Protein AF-A0A961JQU5-F1 (afdb_monomer_lite)

Radius of gyration: 12.63 Å; chains: 1; bounding box: 36×11×29 Å

Secondary structure (DSSP, 8-state):
----EEEEEEEEEEETTEEEEEEEEEETT---EEEEE-

Structure (mmCIF, N/CA/C/O backbone):
data_AF-A0A961JQU5-F1
#
_entry.id   AF-A0A961JQU5-F1
#
loop_
_atom_site.group_PDB
_atom_site.id
_atom_site.type_symbol
_atom_site.label_atom_id
_atom_site.label_alt_id
_atom_site.label_comp_id
_atom_site.label_asym_id
_atom_site.label_entity_id
_atom_site.label_seq_id
_atom_site.pdbx_PDB_ins_code
_atom_site.Cartn_x
_atom_site.Cartn_y
_atom_site.Cartn_z
_atom_site.occupancy
_atom_site.B_iso_or_equiv
_atom_site.auth_seq_id
_atom_site.auth_comp_id
_a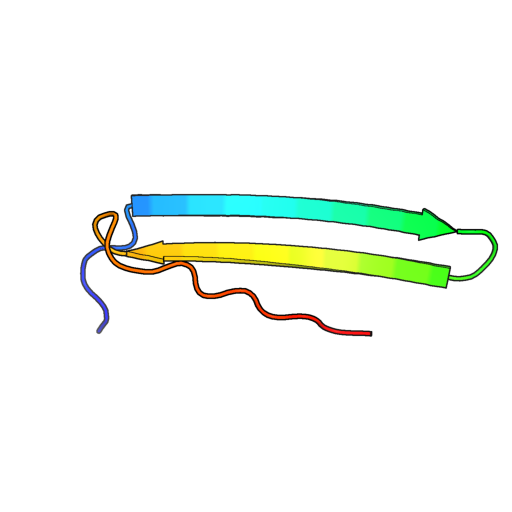tom_site.auth_asym_id
_atom_site.auth_atom_id
_atom_site.pdbx_PDB_model_num
ATOM 1 N N . MET A 1 1 ? 18.564 -5.801 -6.000 1.00 48.91 1 MET A N 1
ATOM 2 C CA . MET A 1 1 ? 18.100 -4.396 -6.035 1.00 48.91 1 MET A CA 1
ATOM 3 C C . MET A 1 1 ? 17.153 -4.244 -7.220 1.00 48.91 1 MET A C 1
ATOM 5 O O . MET A 1 1 ? 17.530 -4.640 -8.314 1.00 48.91 1 MET A O 1
ATOM 9 N N . LEU A 1 2 ? 15.918 -3.774 -7.017 1.00 56.12 2 LEU A N 1
ATOM 10 C CA . LEU A 1 2 ? 14.959 -3.531 -8.107 1.00 56.12 2 LEU A CA 1
ATOM 11 C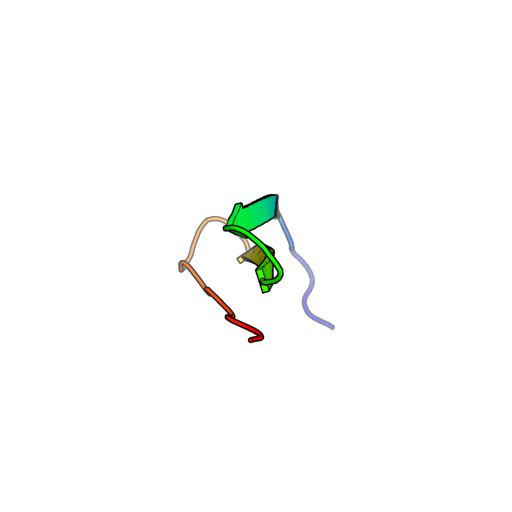 C . LEU A 1 2 ? 15.199 -2.108 -8.630 1.00 56.12 2 LEU A C 1
ATOM 13 O O . LEU A 1 2 ? 14.815 -1.136 -7.992 1.00 56.12 2 LEU A O 1
ATOM 17 N N . HIS A 1 3 ? 15.920 -1.995 -9.744 1.00 56.78 3 HIS A N 1
ATOM 18 C CA . HIS A 1 3 ? 16.530 -0.743 -10.205 1.00 56.78 3 HIS A CA 1
ATOM 19 C C . HIS A 1 3 ? 15.616 0.234 -10.961 1.00 56.78 3 HIS A C 1
ATOM 21 O O . HIS A 1 3 ? 16.132 1.160 -11.573 1.00 56.78 3 HIS A O 1
ATOM 27 N N . SER A 1 4 ? 14.287 0.099 -10.946 1.00 64.44 4 SER A N 1
ATOM 28 C CA . SER A 1 4 ? 13.457 1.090 -11.653 1.00 64.44 4 SER A CA 1
ATOM 29 C C . SER A 1 4 ? 11.999 1.114 -11.202 1.00 64.44 4 SER A C 1
ATOM 31 O O . SER A 1 4 ? 11.100 0.599 -11.865 1.00 64.44 4 SER A O 1
ATOM 33 N N . MET A 1 5 ? 11.751 1.701 -10.037 1.00 74.12 5 MET A N 1
ATOM 34 C CA . MET A 1 5 ? 10.397 2.049 -9.612 1.00 74.12 5 MET 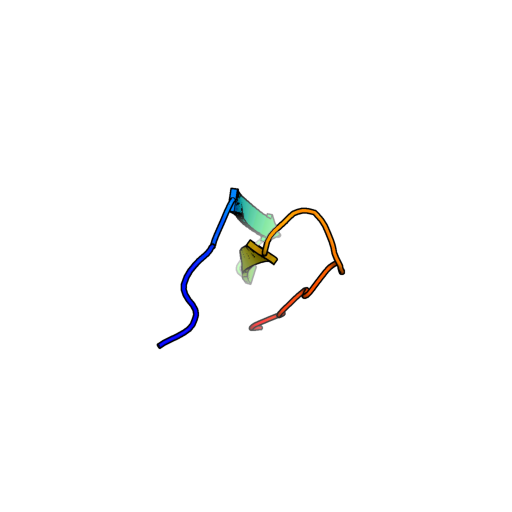A CA 1
ATOM 35 C C . MET A 1 5 ? 10.014 3.372 -10.278 1.00 74.12 5 MET A C 1
ATOM 37 O O . MET A 1 5 ? 10.664 4.383 -10.032 1.00 74.12 5 MET A O 1
ATOM 41 N N . THR A 1 6 ? 8.994 3.367 -11.136 1.00 76.38 6 THR A N 1
ATOM 42 C CA . THR A 1 6 ? 8.602 4.556 -11.921 1.00 76.38 6 THR A CA 1
ATOM 43 C C . THR A 1 6 ? 7.216 5.080 -11.562 1.00 76.38 6 THR A C 1
ATOM 45 O O . THR A 1 6 ? 6.821 6.127 -12.061 1.00 76.38 6 THR A O 1
ATOM 48 N N . GLY A 1 7 ? 6.461 4.372 -10.718 1.00 75.88 7 GLY A N 1
ATOM 49 C CA . GLY A 1 7 ? 5.137 4.808 -10.286 1.00 75.88 7 GLY A CA 1
ATOM 50 C C . GLY A 1 7 ? 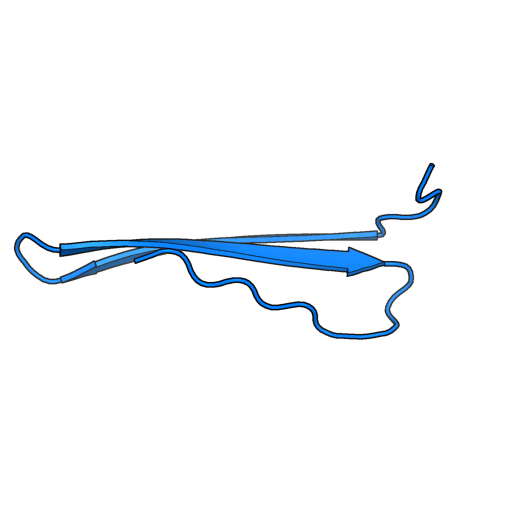4.821 4.367 -8.864 1.00 75.88 7 GLY A C 1
ATOM 51 O O . GLY A 1 7 ? 5.053 3.215 -8.489 1.00 75.88 7 GLY A O 1
ATOM 52 N N . PHE A 1 8 ? 4.273 5.295 -8.085 1.00 84.75 8 PHE A N 1
ATOM 53 C CA . PHE A 1 8 ? 3.767 5.053 -6.742 1.00 84.75 8 PHE A CA 1
ATOM 54 C C . PHE A 1 8 ? 2.467 5.831 -6.537 1.00 84.75 8 PHE A C 1
ATOM 56 O O . PHE A 1 8 ? 2.376 6.990 -6.940 1.00 84.75 8 PHE A O 1
ATOM 63 N N . ALA A 1 9 ? 1.478 5.196 -5.910 1.00 85.00 9 ALA A N 1
ATOM 64 C CA . ALA A 1 9 ? 0.240 5.839 -5.486 1.00 85.00 9 ALA A CA 1
ATOM 65 C C . ALA A 1 9 ? -0.258 5.215 -4.178 1.00 85.00 9 ALA A C 1
ATOM 67 O O . ALA A 1 9 ? -0.173 3.999 -4.001 1.00 85.00 9 ALA A O 1
ATOM 68 N N . THR A 1 10 ? -0.820 6.043 -3.299 1.00 90.00 10 THR A N 1
ATOM 69 C CA . THR A 1 10 ? -1.448 5.608 -2.045 1.00 90.00 10 THR A CA 1
ATOM 70 C C . THR A 1 10 ? -2.882 6.116 -1.998 1.00 90.00 10 THR A C 1
ATOM 72 O O . THR A 1 10 ? -3.139 7.276 -2.320 1.00 90.00 10 THR A O 1
ATOM 75 N N . LEU A 1 11 ? -3.806 5.266 -1.553 1.00 93.12 11 LEU A N 1
ATOM 76 C CA . LEU A 1 11 ? -5.199 5.621 -1.292 1.00 93.12 11 LEU A CA 1
ATOM 77 C C . LEU A 1 11 ? -5.577 5.190 0.123 1.00 93.12 11 LEU A C 1
ATOM 79 O O . LEU A 1 11 ? -5.380 4.041 0.503 1.00 93.12 11 LEU A O 1
ATOM 83 N N . LYS A 1 12 ? -6.164 6.099 0.896 1.00 94.19 12 LYS A N 1
ATOM 84 C CA . LYS A 1 12 ? -6.728 5.793 2.215 1.00 94.19 12 LYS A CA 1
ATOM 85 C C . LYS A 1 12 ? -8.243 5.837 2.133 1.00 94.19 12 LYS A C 1
ATOM 87 O O . LYS A 1 12 ? -8.789 6.667 1.410 1.00 94.19 12 LYS A O 1
ATOM 92 N N . GLY A 1 13 ? -8.902 4.956 2.870 1.00 94.50 13 GLY A N 1
ATOM 93 C CA . GLY A 1 13 ? -10.352 4.947 2.996 1.00 94.50 13 GLY A CA 1
ATOM 94 C C . GLY A 1 13 ? -10.773 4.612 4.416 1.00 94.50 13 GLY A C 1
ATOM 95 O O . GLY A 1 13 ? -10.004 4.037 5.191 1.00 94.50 13 GLY A O 1
ATOM 96 N N . GLN A 1 14 ? -11.987 5.023 4.752 1.00 95.44 14 GLN A N 1
ATOM 97 C CA . GLN A 1 14 ? -12.604 4.759 6.038 1.00 95.44 14 GLN A CA 1
ATOM 98 C C . GLN A 1 14 ? -14.096 4.512 5.826 1.00 95.44 14 GLN A C 1
ATOM 100 O O . GLN A 1 14 ? -14.729 5.215 5.039 1.00 95.44 14 GLN A O 1
ATOM 105 N N . ASP A 1 15 ? -14.639 3.539 6.549 1.00 93.50 15 ASP A N 1
ATOM 106 C CA . ASP A 1 15 ? -16.071 3.277 6.658 1.00 93.50 15 ASP A CA 1
ATOM 107 C C . ASP A 1 15 ? -16.415 2.953 8.119 1.00 93.50 15 ASP A C 1
ATOM 109 O O . ASP A 1 15 ? -16.018 1.921 8.665 1.00 93.50 15 ASP A O 1
ATOM 113 N N . GLY A 1 16 ? -17.092 3.886 8.793 1.00 92.19 16 GLY A N 1
ATOM 114 C CA . GLY A 1 16 ? -17.375 3.806 10.227 1.00 92.19 16 GLY A CA 1
ATOM 115 C C . GLY A 1 16 ? -16.098 3.608 11.071 1.00 92.19 16 GLY A C 1
ATOM 116 O O . GLY A 1 16 ? -15.193 4.448 11.008 1.00 92.19 16 GLY A O 1
ATOM 117 N N . PRO A 1 17 ? -16.004 2.532 11.880 1.00 93.69 17 PRO A N 1
ATOM 118 C CA . PRO A 1 17 ? -14.813 2.230 12.675 1.00 93.69 17 PRO A CA 1
ATOM 119 C C . PRO A 1 17 ? -13.676 1.597 11.856 1.00 93.69 17 PRO A C 1
ATOM 121 O O . PRO A 1 17 ? -12.578 1.414 12.381 1.00 93.69 17 PRO A O 1
ATOM 124 N N . TRP A 1 18 ? -13.920 1.235 10.594 1.00 91.19 18 TRP A N 1
ATOM 125 C CA . TRP A 1 18 ? -12.949 0.554 9.747 1.00 91.19 18 TRP A CA 1
ATOM 126 C C . TRP A 1 18 ? -12.136 1.562 8.959 1.00 91.19 18 TRP A C 1
ATOM 128 O O . TRP A 1 18 ? -12.686 2.473 8.349 1.00 91.19 18 TRP A O 1
ATOM 138 N N . SER A 1 19 ? -10.823 1.367 8.923 1.00 93.38 19 SER A N 1
ATOM 139 C CA . SER A 1 19 ? -9.919 2.166 8.103 1.00 93.38 19 SER A CA 1
ATOM 140 C C . SER A 1 19 ? -8.971 1.250 7.360 1.00 93.38 19 SER A C 1
ATOM 142 O O . SER A 1 19 ? -8.589 0.199 7.867 1.00 93.38 19 SER A O 1
ATOM 144 N N . TRP A 1 20 ? -8.599 1.646 6.151 1.00 92.00 20 TRP A N 1
ATOM 145 C CA . TRP A 1 20 ? -7.676 0.883 5.329 1.00 92.00 20 TRP A CA 1
ATOM 146 C C . TRP A 1 20 ? -6.778 1.810 4.522 1.00 92.00 20 TRP A C 1
ATOM 148 O O . TRP A 1 20 ? -7.065 2.990 4.292 1.00 92.00 20 TRP A O 1
ATOM 158 N N . THR A 1 21 ? -5.657 1.256 4.078 1.00 92.75 21 THR A N 1
ATOM 159 C CA . THR A 1 21 ? -4.711 1.932 3.193 1.00 92.75 21 THR A CA 1
ATOM 160 C C . THR A 1 21 ? -4.317 0.985 2.069 1.00 92.75 21 THR A C 1
ATOM 162 O O . THR A 1 21 ? -3.965 -0.168 2.305 1.00 92.75 21 THR A O 1
ATOM 165 N N . TRP A 1 22 ? -4.366 1.498 0.847 1.00 88.31 22 TRP A N 1
ATOM 166 C CA . TRP A 1 22 ? -3.917 0.847 -0.371 1.00 88.31 22 TRP A CA 1
ATOM 167 C C . TRP A 1 22 ? -2.623 1.501 -0.836 1.00 88.31 22 TRP A C 1
ATOM 169 O O . TRP A 1 22 ? -2.578 2.722 -0.981 1.00 88.31 22 TRP A O 1
ATOM 179 N N . ASP A 1 23 ? -1.610 0.692 -1.134 1.00 87.75 23 ASP A N 1
ATOM 180 C CA . ASP A 1 23 ? -0.369 1.143 -1.761 1.00 87.75 23 ASP A CA 1
ATOM 181 C C . ASP A 1 23 ? -0.172 0.415 -3.093 1.00 87.75 23 ASP A C 1
ATOM 183 O O . ASP A 1 23 ? -0.213 -0.816 -3.157 1.00 87.75 23 ASP A O 1
ATOM 187 N N . ILE A 1 24 ? 0.084 1.179 -4.155 1.00 82.81 24 ILE A N 1
ATOM 188 C CA . ILE A 1 24 ? 0.321 0.675 -5.509 1.00 82.81 24 ILE A CA 1
ATOM 189 C C . ILE A 1 24 ? 1.737 1.044 -5.923 1.00 82.81 24 ILE A C 1
ATOM 191 O O . ILE A 1 24 ? 2.188 2.181 -5.762 1.00 82.81 24 ILE A O 1
ATOM 195 N N . ARG A 1 25 ? 2.450 0.057 -6.461 1.00 81.94 25 ARG A N 1
ATOM 196 C CA . ARG A 1 25 ? 3.859 0.160 -6.834 1.00 81.94 25 ARG A CA 1
ATOM 197 C C . ARG A 1 25 ? 4.030 -0.369 -8.252 1.00 81.94 25 ARG A C 1
ATOM 199 O O . ARG A 1 25 ? 3.735 -1.528 -8.513 1.00 81.94 25 ARG A O 1
ATOM 206 N N . ALA A 1 26 ? 4.518 0.477 -9.154 1.00 73.62 26 ALA A N 1
ATOM 207 C CA . ALA A 1 26 ? 4.749 0.132 -10.552 1.00 73.62 26 ALA A CA 1
ATOM 208 C C . ALA A 1 26 ? 6.235 0.251 -10.917 1.00 73.62 26 ALA A C 1
ATOM 210 O O . ALA A 1 26 ? 6.933 1.190 -10.521 1.00 73.62 26 ALA A O 1
ATOM 211 N N . VAL A 1 27 ? 6.711 -0.707 -11.710 1.00 76.50 27 VAL A N 1
ATOM 212 C CA . VAL A 1 27 ? 8.092 -0.787 -12.204 1.00 76.50 27 VAL A CA 1
ATOM 213 C C . VAL A 1 27 ? 8.044 -0.698 -13.724 1.00 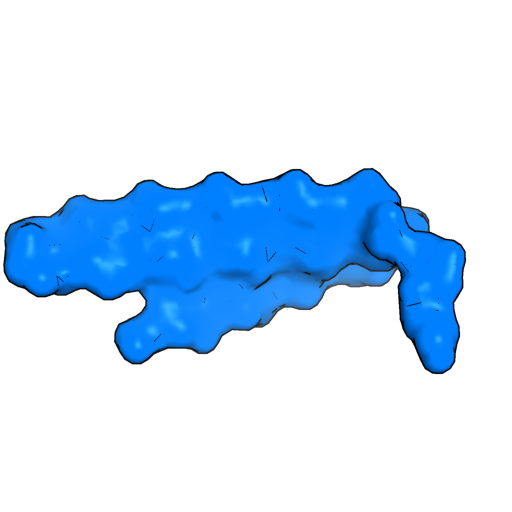76.50 27 VAL A C 1
ATOM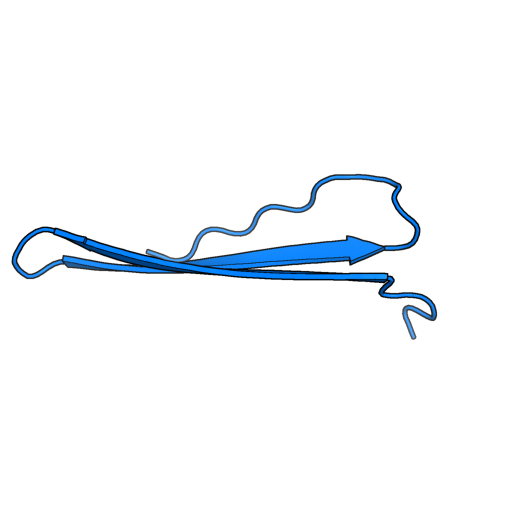 215 O O . VAL A 1 27 ? 7.442 -1.550 -14.375 1.00 76.50 27 VAL A O 1
ATOM 218 N N . ASN A 1 28 ? 8.662 0.333 -14.306 1.00 71.44 28 ASN A N 1
ATOM 219 C CA . ASN A 1 28 ? 8.802 0.508 -15.760 1.00 71.44 28 ASN A CA 1
ATOM 220 C C . ASN A 1 28 ? 7.499 0.386 -16.582 1.00 71.44 28 ASN A C 1
ATOM 222 O O . ASN A 1 28 ? 7.542 -0.044 -17.734 1.00 71.44 28 ASN A O 1
ATOM 226 N N . GLY A 1 29 ? 6.335 0.692 -15.997 1.00 59.88 29 GLY A N 1
ATOM 227 C CA . GLY A 1 29 ? 5.037 0.534 -16.668 1.00 59.88 29 GLY A CA 1
ATOM 228 C C . GLY A 1 29 ? 4.669 -0.911 -17.046 1.00 59.88 29 GLY A C 1
ATOM 229 O O . GLY A 1 29 ? 3.729 -1.111 -17.810 1.00 59.88 29 GLY A O 1
ATOM 230 N N . ARG A 1 30 ? 5.384 -1.927 -16.533 1.00 62.34 30 ARG A N 1
ATOM 231 C CA . ARG A 1 30 ? 5.076 -3.347 -16.762 1.00 62.34 30 ARG A CA 1
ATOM 232 C C . ARG A 1 30 ? 4.483 -3.962 -15.498 1.00 62.34 30 ARG A C 1
ATOM 234 O O . ARG A 1 30 ? 5.210 -4.313 -14.575 1.00 62.34 30 ARG A O 1
ATOM 241 N N . GLY A 1 31 ? 3.165 -4.135 -15.502 1.00 63.94 31 GLY A N 1
ATOM 242 C CA . GLY A 1 31 ? 2.436 -4.888 -14.483 1.00 63.94 31 GLY A CA 1
ATOM 243 C C . GLY A 1 31 ? 1.904 -4.033 -13.333 1.00 63.94 31 GLY A C 1
ATOM 244 O O . GLY A 1 31 ? 2.590 -3.170 -12.790 1.00 63.94 31 GLY A O 1
ATOM 245 N N . PHE A 1 32 ? 0.649 -4.297 -12.981 1.00 63.22 32 PHE A N 1
ATOM 246 C CA . PHE A 1 32 ? -0.056 -3.738 -11.835 1.00 63.22 32 PHE A CA 1
ATOM 247 C C . PHE A 1 32 ? 0.081 -4.718 -10.655 1.00 63.22 32 PHE A C 1
ATOM 249 O O . PHE A 1 32 ? -0.567 -5.761 -10.661 1.00 63.22 32 PHE A O 1
ATOM 256 N N . ASP A 1 33 ? 0.955 -4.422 -9.683 1.00 69.56 33 ASP A N 1
ATOM 257 C CA . ASP A 1 33 ? 1.049 -5.150 -8.400 1.00 69.56 33 ASP A CA 1
ATOM 258 C C . ASP A 1 33 ? 0.209 -4.395 -7.352 1.00 69.56 33 ASP A C 1
ATOM 260 O O . ASP A 1 33 ? 0.583 -3.300 -6.918 1.00 69.56 33 ASP A O 1
ATOM 264 N N . LEU A 1 34 ? -0.951 -4.954 -6.989 1.00 65.81 34 LEU A N 1
ATOM 265 C CA . LEU A 1 34 ? -1.849 -4.429 -5.956 1.00 65.81 34 LEU A CA 1
ATOM 266 C C . LEU A 1 34 ? -1.736 -5.289 -4.695 1.00 65.81 34 LEU A C 1
ATOM 268 O O . LEU A 1 34 ? -2.011 -6.488 -4.732 1.00 65.81 34 LEU A O 1
ATOM 272 N N . ARG A 1 35 ? -1.401 -4.667 -3.559 1.00 75.00 35 ARG A N 1
ATOM 273 C CA . ARG A 1 35 ? -1.364 -5.335 -2.249 1.00 75.00 35 ARG A CA 1
ATOM 274 C C . ARG A 1 35 ? -2.402 -4.728 -1.313 1.00 75.00 35 ARG A C 1
ATOM 276 O O . ARG A 1 35 ? -2.366 -3.531 -1.047 1.00 75.00 35 ARG A O 1
ATOM 283 N N . LEU A 1 36 ? -3.291 -5.573 -0.795 1.00 67.06 36 LEU A N 1
ATOM 284 C CA . LEU A 1 36 ? -4.266 -5.228 0.240 1.00 67.06 36 LEU A CA 1
ATOM 285 C C . LEU A 1 36 ? -3.732 -5.623 1.617 1.00 67.06 36 LEU A C 1
ATOM 287 O O . LEU A 1 36 ? -3.246 -6.741 1.795 1.00 67.06 36 LEU A O 1
ATOM 291 N N . LYS A 1 37 ? -3.871 -4.730 2.597 1.00 70.62 37 LYS A N 1
ATOM 292 C CA . LYS A 1 37 ? -3.792 -5.065 4.021 1.00 70.62 37 LYS A CA 1
ATOM 293 C C . LYS A 1 37 ? -5.077 -4.589 4.696 1.00 70.62 37 LYS A C 1
ATOM 295 O O . LYS A 1 37 ? -5.422 -3.417 4.557 1.00 70.62 37 LYS A O 1
ATOM 300 N N . LEU A 1 38 ? -5.770 -5.528 5.336 1.00 62.19 38 LEU A N 1
ATOM 301 C CA . LEU A 1 38 ? -6.990 -5.327 6.125 1.00 62.19 38 LEU A CA 1
ATOM 302 C C . LEU A 1 38 ? -6.629 -5.010 7.576 1.00 62.19 38 LEU A C 1
ATOM 304 O O . LEU A 1 38 ? -5.630 -5.599 8.056 1.00 62.19 38 LEU A O 1
#

Foldseek 3Di:
DLPFWDDKDKDWDDDVVDIFIWIWTDGPNPDTDTDGDD

pLDDT: mean 77.9, std 13.32, range [48.91, 95.44]

Sequence (38 aa):
MLHSMTGFATLKGQDGPWSWTWDIRAVNGRGFDLRLKL